Protein AF-A0A5D2CL52-F1 (afdb_monomer_lite)

Radius of gyration: 29.28 Å; chains: 1; bounding box: 64×20×85 Å

Organism: Gossypium darwinii (NCBI:txid34276)

Structure (mmCIF, N/CA/C/O backbone):
data_AF-A0A5D2CL52-F1
#
_entry.id   AF-A0A5D2CL52-F1
#
loop_
_atom_site.group_PDB
_atom_site.id
_atom_site.type_symbol
_atom_site.label_atom_id
_atom_site.label_alt_id
_atom_site.label_comp_id
_atom_site.label_asym_id
_atom_site.label_entity_id
_atom_site.label_seq_id
_atom_site.pdbx_PDB_ins_code
_ato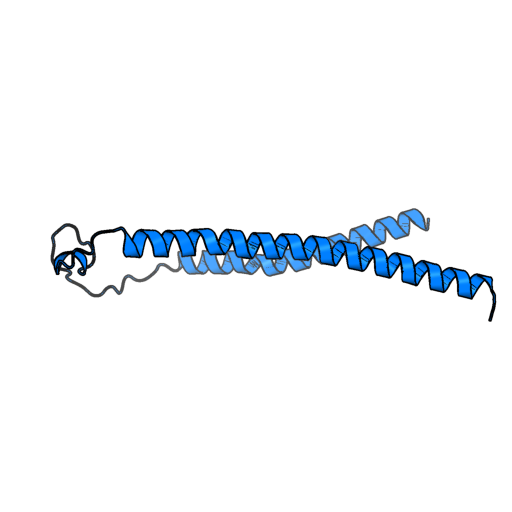m_site.Cartn_x
_atom_site.Cartn_y
_atom_site.Cartn_z
_atom_site.occupancy
_atom_site.B_iso_or_equiv
_atom_site.auth_seq_id
_atom_site.auth_comp_id
_atom_site.auth_asym_id
_atom_site.auth_atom_id
_atom_site.pdbx_PDB_model_num
ATOM 1 N N . MET A 1 1 ? 14.617 11.141 -51.392 1.00 61.84 1 MET A N 1
ATOM 2 C CA . MET A 1 1 ? 14.290 10.347 -50.179 1.00 61.84 1 MET A CA 1
ATOM 3 C C . MET A 1 1 ? 14.067 8.884 -50.581 1.00 61.84 1 MET A C 1
ATOM 5 O O . MET A 1 1 ? 13.225 8.636 -51.433 1.00 61.84 1 MET A O 1
ATOM 9 N N . ASN A 1 2 ? 14.863 7.935 -50.068 1.00 74.19 2 ASN A N 1
ATOM 10 C CA . ASN A 1 2 ? 14.995 6.565 -50.609 1.00 74.19 2 ASN A CA 1
ATOM 11 C C . ASN A 1 2 ? 13.841 5.618 -50.180 1.00 74.19 2 ASN A C 1
ATOM 13 O O . ASN A 1 2 ? 13.353 5.687 -49.052 1.00 74.19 2 ASN A O 1
ATOM 17 N N . PHE A 1 3 ? 13.427 4.701 -51.062 1.00 74.81 3 PHE A N 1
ATOM 18 C CA . PHE A 1 3 ? 12.394 3.679 -50.823 1.00 74.81 3 PHE A CA 1
ATOM 19 C C . PHE A 1 3 ? 12.679 2.788 -49.597 1.00 74.81 3 PHE A C 1
ATOM 21 O O . PHE A 1 3 ? 11.763 2.460 -48.839 1.00 74.81 3 PHE A O 1
ATOM 28 N N . LYS A 1 4 ? 13.956 2.476 -49.335 1.00 75.62 4 LYS A N 1
ATOM 29 C CA . LYS A 1 4 ? 14.391 1.713 -48.152 1.00 75.62 4 LYS A CA 1
ATOM 30 C C . LYS A 1 4 ? 14.089 2.458 -46.844 1.00 75.62 4 LYS A C 1
ATOM 32 O O . LYS A 1 4 ? 13.629 1.849 -45.882 1.00 75.62 4 LYS A O 1
ATOM 37 N N . SER A 1 5 ? 14.255 3.784 -46.841 1.00 75.44 5 SER A N 1
ATOM 38 C CA . SER A 1 5 ? 13.948 4.648 -45.692 1.00 75.44 5 SER A CA 1
ATOM 39 C C . SER A 1 5 ? 12.442 4.680 -45.403 1.00 75.44 5 SER A C 1
ATOM 41 O O . SER A 1 5 ? 12.038 4.507 -44.255 1.00 75.44 5 SER A O 1
ATOM 43 N N . LYS A 1 6 ? 11.588 4.766 -46.434 1.00 77.19 6 LYS A N 1
ATOM 44 C CA . LYS A 1 6 ? 10.125 4.735 -46.243 1.00 77.19 6 LYS A CA 1
ATOM 45 C C . LYS A 1 6 ? 9.625 3.412 -45.647 1.00 77.19 6 LYS A C 1
ATOM 47 O O . LYS A 1 6 ? 8.706 3.420 -44.829 1.00 77.19 6 LYS A O 1
ATOM 52 N N . ARG A 1 7 ? 10.218 2.280 -46.043 1.00 77.06 7 ARG A N 1
ATOM 53 C CA . ARG A 1 7 ? 9.859 0.950 -45.518 1.00 77.06 7 ARG A CA 1
ATOM 54 C C . ARG A 1 7 ? 10.273 0.792 -44.048 1.00 77.06 7 ARG A C 1
ATOM 56 O O . ARG A 1 7 ? 9.512 0.241 -43.258 1.00 77.06 7 ARG A O 1
ATOM 63 N N . LEU A 1 8 ? 11.428 1.343 -43.679 1.00 78.44 8 LEU A N 1
ATOM 64 C CA . LEU A 1 8 ? 11.967 1.299 -42.320 1.00 78.44 8 LEU A CA 1
ATOM 65 C C . LEU A 1 8 ? 11.142 2.155 -41.342 1.00 78.44 8 LEU A C 1
ATOM 67 O O . LEU A 1 8 ? 10.753 1.664 -40.285 1.00 78.44 8 LEU A O 1
ATOM 71 N N . VAL A 1 9 ? 10.758 3.375 -41.733 1.00 77.44 9 VAL A N 1
ATOM 72 C CA . VAL A 1 9 ? 9.884 4.247 -40.917 1.00 77.44 9 VAL A CA 1
ATOM 73 C C . VAL A 1 9 ? 8.518 3.599 -40.666 1.00 77.44 9 VAL A C 1
ATOM 75 O O . VAL A 1 9 ? 8.008 3.626 -39.547 1.00 77.44 9 VAL A O 1
ATOM 78 N N . ARG A 1 10 ? 7.940 2.953 -41.686 1.00 77.38 10 ARG A N 1
ATOM 79 C CA . ARG A 1 10 ? 6.661 2.241 -41.550 1.00 77.38 10 ARG A CA 1
ATOM 80 C C . ARG A 1 10 ? 6.756 1.055 -40.583 1.00 77.38 10 ARG A C 1
ATOM 82 O O . ARG A 1 10 ? 5.825 0.829 -39.818 1.00 77.38 10 ARG A O 1
ATOM 89 N N . SER A 1 11 ? 7.877 0.333 -40.593 1.00 78.75 11 SER A N 1
ATOM 90 C CA . SER A 1 11 ? 8.124 -0.785 -39.675 1.00 78.75 11 SER A CA 1
ATOM 91 C C . SER A 1 11 ? 8.263 -0.320 -38.224 1.00 78.75 11 SER A C 1
ATOM 93 O O . SER A 1 11 ? 7.661 -0.918 -37.337 1.00 78.75 11 SER A O 1
ATOM 95 N N . ILE A 1 12 ? 8.999 0.769 -37.977 1.00 78.81 12 ILE A N 1
ATOM 96 C CA . ILE A 1 12 ? 9.166 1.343 -36.630 1.00 78.81 12 ILE A CA 1
ATOM 97 C C . ILE A 1 12 ? 7.818 1.795 -36.066 1.00 78.81 12 ILE A C 1
ATOM 99 O O . ILE A 1 12 ? 7.499 1.491 -34.919 1.00 78.81 12 ILE A O 1
ATOM 103 N N . PHE A 1 13 ? 6.996 2.463 -36.880 1.00 80.00 13 PHE A N 1
ATOM 104 C CA . PHE A 1 13 ? 5.662 2.887 -36.460 1.00 80.00 13 PHE A CA 1
ATOM 105 C C . PHE A 1 13 ? 4.771 1.694 -36.078 1.00 80.00 13 PHE A C 1
ATOM 107 O O . PHE A 1 13 ? 4.067 1.751 -35.073 1.00 80.00 13 PHE A O 1
ATOM 114 N N . HIS A 1 14 ? 4.844 0.588 -36.828 1.00 76.19 14 HIS A N 1
ATOM 115 C CA . HIS A 1 14 ? 4.092 -0.634 -36.525 1.00 76.19 14 HIS A CA 1
ATOM 116 C C . HIS A 1 14 ? 4.555 -1.313 -35.228 1.00 76.19 14 HIS A C 1
ATOM 118 O O . HIS A 1 14 ? 3.722 -1.732 -34.425 1.00 76.19 14 HIS A O 1
ATOM 124 N N . VAL A 1 15 ? 5.870 -1.385 -34.999 1.00 78.69 15 VAL A N 1
ATOM 125 C CA . VAL A 1 15 ? 6.452 -1.957 -33.773 1.00 78.69 15 VAL A CA 1
ATOM 126 C C . VAL A 1 15 ? 6.098 -1.101 -32.556 1.00 78.69 15 VAL A C 1
ATOM 128 O O . VAL A 1 15 ? 5.638 -1.632 -31.547 1.00 78.69 15 VAL A O 1
ATOM 131 N N . HIS A 1 16 ? 6.217 0.223 -32.666 1.00 76.12 16 HIS A N 1
ATOM 132 C CA . HIS A 1 16 ? 5.837 1.149 -31.598 1.00 76.12 16 HIS A CA 1
ATOM 133 C C . HIS A 1 16 ? 4.336 1.068 -31.275 1.00 76.12 16 HIS A C 1
ATOM 135 O O . HIS A 1 16 ? 3.949 1.021 -30.106 1.00 76.12 16 HIS A O 1
ATOM 141 N N . ARG A 1 17 ? 3.476 0.999 -32.303 1.00 76.88 17 ARG A N 1
ATOM 142 C CA . ARG A 1 17 ? 2.024 0.808 -32.145 1.00 76.88 17 ARG A CA 1
ATOM 143 C C . ARG A 1 17 ? 1.719 -0.496 -31.400 1.00 76.88 17 ARG A C 1
ATOM 145 O O . ARG A 1 17 ? 0.967 -0.466 -30.434 1.00 76.88 17 ARG A O 1
ATOM 152 N N . SER A 1 18 ? 2.339 -1.606 -31.803 1.00 73.88 18 SER A N 1
ATOM 153 C CA . SER A 1 18 ? 2.159 -2.920 -31.168 1.00 73.88 18 SER A CA 1
ATOM 154 C C . SER A 1 18 ? 2.612 -2.937 -29.704 1.00 73.88 18 SER A C 1
ATOM 156 O O . SER A 1 18 ? 1.933 -3.524 -28.862 1.00 73.88 18 SER A O 1
ATOM 158 N N . LEU A 1 19 ? 3.739 -2.291 -29.389 1.00 77.38 19 LEU A N 1
ATOM 159 C CA . LEU A 1 19 ? 4.259 -2.193 -28.023 1.00 77.38 19 LEU A CA 1
ATOM 160 C C . LEU A 1 19 ? 3.322 -1.373 -27.125 1.00 77.38 19 LEU A C 1
ATOM 162 O O . LEU A 1 19 ? 3.032 -1.778 -26.001 1.00 77.38 19 LEU A O 1
ATOM 166 N N . SER A 1 20 ? 2.801 -0.254 -27.638 1.00 71.88 20 SER A N 1
ATOM 167 C CA . SER A 1 20 ? 1.827 0.579 -26.927 1.00 71.88 20 SER A CA 1
ATOM 168 C C . SER A 1 20 ? 0.527 -0.178 -26.646 1.00 71.88 20 SER A C 1
ATOM 170 O O . SER A 1 20 ? 0.048 -0.149 -25.516 1.00 71.88 20 SER A O 1
ATOM 172 N N . THR A 1 21 ? -0.007 -0.923 -27.618 1.00 77.19 21 THR A N 1
ATOM 173 C CA . THR A 1 21 ? -1.215 -1.739 -27.414 1.00 77.19 21 THR A CA 1
ATOM 174 C C . THR A 1 21 ? -1.004 -2.823 -26.349 1.00 77.19 21 THR A C 1
ATOM 176 O O . THR A 1 21 ? -1.890 -3.053 -25.532 1.00 77.19 21 THR A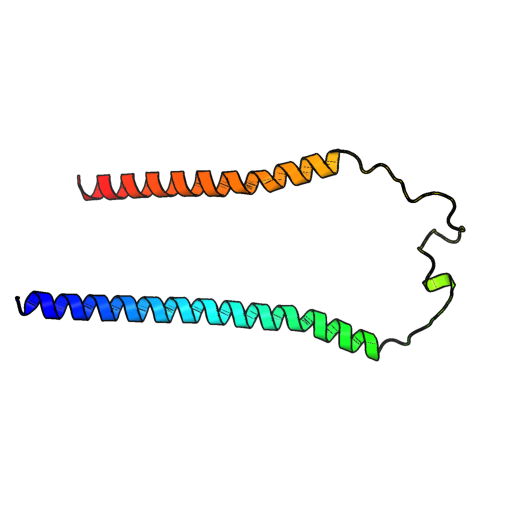 O 1
ATOM 179 N N . PHE A 1 22 ? 0.181 -3.439 -26.293 1.00 76.12 22 PHE A N 1
ATOM 180 C CA . PHE A 1 22 ? 0.519 -4.428 -25.263 1.00 76.12 22 PHE A CA 1
ATOM 181 C C . PHE A 1 22 ? 0.652 -3.818 -23.856 1.00 76.12 22 PHE A C 1
ATOM 183 O O . PHE A 1 22 ? 0.211 -4.424 -22.878 1.00 76.12 22 PHE A O 1
ATOM 190 N N . LEU A 1 23 ? 1.240 -2.622 -23.738 1.00 79.62 23 LEU A N 1
ATOM 191 C CA . LEU A 1 23 ? 1.359 -1.912 -22.459 1.00 79.62 23 LEU A CA 1
ATOM 192 C C . LEU A 1 23 ? 0.001 -1.434 -21.933 1.00 79.62 23 LEU A C 1
ATOM 194 O O . LEU A 1 23 ? -0.275 -1.607 -20.748 1.00 79.62 23 LEU A O 1
ATOM 198 N N . LEU A 1 24 ? -0.849 -0.892 -22.810 1.00 80.19 24 LEU A N 1
ATOM 199 C CA . LEU A 1 24 ? -2.206 -0.474 -22.449 1.00 80.19 24 LEU A CA 1
ATOM 200 C C . LEU A 1 24 ? -3.033 -1.668 -21.964 1.00 80.19 24 LEU A C 1
ATOM 202 O O . LEU A 1 24 ? -3.599 -1.605 -20.880 1.00 80.19 24 LEU A O 1
ATOM 206 N N . TYR A 1 25 ? -2.971 -2.798 -22.674 1.00 85.31 25 TYR A N 1
ATOM 207 C CA . TYR A 1 25 ? -3.665 -4.024 -22.271 1.00 85.31 25 TYR A CA 1
ATOM 208 C C . TYR A 1 25 ? -3.243 -4.526 -20.879 1.00 85.31 25 TYR A C 1
ATOM 210 O O . TYR A 1 25 ? -4.077 -4.930 -20.071 1.00 85.31 25 TYR A O 1
ATOM 218 N N . LYS A 1 26 ? -1.942 -4.475 -20.563 1.00 84.81 26 LYS A N 1
ATOM 219 C CA . LYS A 1 26 ? -1.442 -4.838 -19.227 1.00 84.81 26 LYS A CA 1
ATOM 220 C C . LYS A 1 26 ? -1.952 -3.895 -18.137 1.00 84.81 26 LYS A C 1
ATOM 222 O O . LYS A 1 26 ? -2.269 -4.353 -17.042 1.00 84.81 26 LYS A O 1
ATOM 227 N N . TYR A 1 27 ? -2.010 -2.599 -18.424 1.00 89.31 27 TYR A N 1
ATOM 228 C CA . TYR A 1 27 ? -2.482 -1.595 -17.476 1.00 89.31 27 TYR A CA 1
ATOM 229 C C . TYR A 1 27 ? -3.997 -1.697 -17.249 1.00 89.31 27 TYR A C 1
ATOM 231 O O . TYR A 1 27 ? -4.437 -1.626 -16.105 1.00 89.31 27 TYR A O 1
ATOM 239 N N . ASP A 1 28 ? -4.777 -1.978 -18.294 1.00 89.19 28 ASP A N 1
ATOM 240 C CA . ASP A 1 28 ? -6.228 -2.195 -18.205 1.00 89.19 28 ASP A CA 1
ATOM 241 C C . ASP A 1 28 ? -6.581 -3.355 -17.259 1.00 89.19 28 ASP A C 1
ATOM 243 O O . ASP A 1 28 ? -7.492 -3.240 -16.438 1.00 89.19 28 ASP A O 1
ATOM 247 N N . ILE A 1 29 ? -5.817 -4.453 -17.308 1.00 91.06 29 ILE A N 1
ATOM 248 C CA . ILE A 1 29 ? -5.994 -5.592 -16.390 1.00 91.06 29 ILE A CA 1
ATOM 249 C C . ILE A 1 29 ? -5.719 -5.183 -14.935 1.00 91.06 29 ILE A C 1
ATOM 251 O O . ILE A 1 29 ? -6.468 -5.574 -14.038 1.00 91.06 29 ILE A O 1
ATOM 255 N N . LEU A 1 30 ? -4.672 -4.387 -14.686 1.00 91.81 30 LEU A N 1
ATOM 256 C CA . LEU A 1 30 ? -4.356 -3.888 -13.342 1.00 91.81 30 LEU A CA 1
ATOM 257 C C . LEU A 1 30 ? -5.467 -2.977 -12.802 1.00 91.81 30 LEU A C 1
ATOM 259 O O . LEU A 1 30 ? -5.842 -3.097 -11.635 1.00 91.81 30 LEU A O 1
ATOM 263 N N . TRP A 1 31 ? -6.029 -2.110 -13.647 1.00 92.19 31 TRP A N 1
ATOM 264 C CA . TRP A 1 31 ? -7.167 -1.264 -13.281 1.00 92.19 31 TRP A CA 1
ATOM 265 C C . TRP A 1 31 ? -8.411 -2.071 -12.953 1.00 92.19 31 TRP A C 1
ATOM 267 O O . TRP A 1 31 ? -9.032 -1.837 -11.917 1.00 92.19 31 TRP A O 1
ATOM 277 N N . ALA A 1 32 ? -8.757 -3.037 -13.803 1.00 93.62 32 ALA A N 1
ATOM 278 C CA . ALA A 1 32 ? -9.893 -3.913 -13.558 1.00 93.62 32 ALA A CA 1
ATOM 279 C C . ALA A 1 32 ? -9.732 -4.654 -12.221 1.00 93.62 32 ALA A C 1
ATOM 281 O O . ALA A 1 32 ? -10.659 -4.678 -11.411 1.00 93.62 32 ALA A O 1
ATOM 282 N N . PHE A 1 33 ? -8.537 -5.184 -11.946 1.00 94.38 33 PHE A N 1
ATOM 283 C CA . PHE A 1 33 ? -8.233 -5.848 -10.681 1.00 94.38 33 PHE A CA 1
ATOM 284 C C . PHE A 1 33 ? -8.370 -4.913 -9.470 1.00 94.38 33 PHE A C 1
ATOM 286 O O . PHE A 1 33 ? -8.997 -5.295 -8.483 1.00 94.38 33 PHE A O 1
ATOM 293 N N . LEU A 1 34 ? -7.840 -3.687 -9.538 1.00 94.62 34 LEU A N 1
ATOM 294 C CA . LEU A 1 34 ? -7.953 -2.699 -8.456 1.00 94.62 34 LEU A CA 1
ATOM 295 C C . LEU A 1 34 ? -9.409 -2.338 -8.154 1.00 94.62 34 LEU A C 1
ATOM 297 O O . LEU A 1 34 ? -9.800 -2.298 -6.986 1.00 94.62 34 LEU A O 1
ATOM 301 N N . ILE A 1 35 ? -10.216 -2.117 -9.196 1.00 96.38 35 ILE A N 1
ATOM 302 C CA . ILE A 1 35 ? -11.641 -1.797 -9.052 1.00 96.38 35 ILE A CA 1
ATOM 303 C C . ILE A 1 35 ? -12.373 -2.967 -8.391 1.00 96.38 35 ILE A C 1
ATOM 305 O O . ILE A 1 35 ? -13.082 -2.767 -7.407 1.00 96.38 35 ILE A O 1
ATOM 309 N N . ILE A 1 36 ? -12.165 -4.191 -8.882 1.00 96.75 36 ILE A N 1
ATOM 310 C CA . ILE A 1 36 ? -12.818 -5.388 -8.336 1.00 96.75 36 ILE A CA 1
ATOM 311 C C . ILE A 1 36 ? -12.381 -5.623 -6.885 1.00 96.75 36 ILE A C 1
ATOM 313 O O . ILE A 1 36 ? -13.223 -5.801 -6.007 1.00 96.75 36 ILE A O 1
ATOM 317 N N . SER A 1 37 ? -11.078 -5.568 -6.604 1.00 96.56 37 SER A N 1
ATOM 318 C CA . SER A 1 37 ? -10.538 -5.790 -5.261 1.00 96.56 37 SER A CA 1
ATOM 319 C C . SER A 1 37 ? -10.996 -4.732 -4.260 1.00 96.56 37 SER A C 1
ATOM 321 O O . SER A 1 37 ? -11.182 -5.063 -3.093 1.00 96.56 37 SER A O 1
ATOM 323 N N . SER A 1 38 ? -11.162 -3.477 -4.682 1.00 96.19 38 SER A N 1
ATOM 324 C CA . SER A 1 38 ? -11.684 -2.405 -3.829 1.00 96.19 38 SER A CA 1
ATOM 325 C C . SER A 1 38 ? -13.202 -2.503 -3.645 1.00 96.19 38 SER A C 1
ATOM 327 O O . SER A 1 38 ? -13.707 -2.199 -2.565 1.00 96.19 38 SER A O 1
ATOM 329 N N . ALA A 1 39 ? -13.934 -2.988 -4.650 1.00 97.06 39 ALA A N 1
ATOM 330 C CA . ALA A 1 39 ? -15.379 -3.173 -4.563 1.00 97.06 39 ALA A CA 1
ATOM 331 C C . ALA A 1 39 ? -15.780 -4.248 -3.540 1.00 97.06 39 ALA A C 1
ATOM 333 O O . ALA A 1 39 ? -16.792 -4.087 -2.861 1.00 97.06 39 ALA A O 1
ATOM 334 N N . ILE A 1 40 ? -14.986 -5.314 -3.380 1.00 96.38 40 ILE A N 1
ATOM 335 C CA . ILE A 1 40 ? -15.270 -6.407 -2.432 1.00 96.38 40 ILE A CA 1
ATOM 336 C C . ILE A 1 40 ? -15.457 -5.914 -0.979 1.00 96.38 40 ILE A C 1
ATOM 338 O O . ILE A 1 40 ? -16.515 -6.199 -0.410 1.00 96.38 40 ILE A O 1
ATOM 342 N N . PRO A 1 41 ? -14.514 -5.183 -0.343 1.00 95.88 41 PRO A N 1
ATOM 343 C CA . PRO A 1 41 ? -14.694 -4.700 1.028 1.00 95.88 41 PRO A CA 1
ATOM 344 C C . PRO A 1 41 ? -15.835 -3.683 1.152 1.00 95.88 41 PRO A C 1
ATOM 346 O O . PRO A 1 41 ? -16.533 -3.691 2.162 1.00 95.88 41 PRO A O 1
ATOM 349 N N . ILE A 1 42 ? -16.077 -2.859 0.125 1.00 96.50 42 ILE A N 1
ATOM 350 C CA . ILE A 1 42 ? -17.198 -1.904 0.107 1.00 96.50 42 ILE A CA 1
ATOM 351 C C . ILE A 1 42 ? -18.530 -2.657 0.115 1.00 96.50 42 ILE A C 1
ATOM 353 O O . ILE A 1 42 ? -19.401 -2.379 0.937 1.00 96.50 42 ILE A O 1
ATOM 357 N N . LEU A 1 43 ? -18.675 -3.647 -0.765 1.00 96.56 43 LEU A N 1
ATOM 358 C CA . LEU A 1 43 ? -19.879 -4.463 -0.852 1.00 96.56 43 LEU A CA 1
ATOM 359 C C . LEU A 1 43 ? -20.092 -5.271 0.430 1.00 96.56 43 LEU A C 1
ATOM 361 O O . LEU A 1 43 ? -21.202 -5.324 0.949 1.00 96.56 43 LEU A O 1
ATOM 365 N N . THR A 1 44 ? -19.015 -5.833 0.980 1.00 95.31 44 THR A N 1
ATOM 366 C CA . THR A 1 44 ? -19.030 -6.525 2.273 1.00 95.31 44 THR A CA 1
ATOM 367 C C . THR A 1 44 ? -19.548 -5.599 3.375 1.00 95.31 44 THR A C 1
ATOM 369 O O . THR A 1 44 ? -20.491 -5.954 4.080 1.00 95.31 44 THR A O 1
ATOM 372 N N . PHE A 1 45 ? -19.001 -4.387 3.491 1.00 94.56 45 PHE A N 1
ATOM 373 C CA . PHE A 1 45 ? -19.442 -3.400 4.476 1.00 94.56 45 PHE A CA 1
ATOM 374 C C . PHE A 1 45 ? -20.919 -3.012 4.303 1.00 94.56 45 PHE A C 1
ATOM 376 O O . PHE A 1 45 ? -21.643 -2.936 5.292 1.00 94.56 45 PHE A O 1
ATOM 383 N N . LEU A 1 46 ? -21.391 -2.832 3.065 1.00 94.62 46 LEU A N 1
ATOM 384 C CA . LEU A 1 46 ? -22.795 -2.520 2.769 1.00 94.62 46 LEU A CA 1
ATOM 385 C C . LEU A 1 46 ? -23.737 -3.658 3.178 1.00 94.62 46 LEU A C 1
ATOM 387 O O . LEU A 1 46 ? -24.745 -3.412 3.838 1.00 94.62 46 LEU A O 1
ATOM 391 N N . ILE A 1 47 ? -23.397 -4.900 2.824 1.00 94.69 47 ILE A N 1
ATOM 392 C CA . ILE A 1 47 ? -24.196 -6.082 3.171 1.00 94.69 47 ILE A CA 1
ATOM 393 C C . ILE A 1 47 ? -24.281 -6.217 4.692 1.00 94.69 47 ILE A C 1
ATOM 395 O O . ILE A 1 47 ? -25.377 -6.323 5.238 1.00 94.69 47 ILE A O 1
ATOM 399 N N . PHE A 1 48 ? -23.149 -6.157 5.397 1.00 93.44 48 PHE A N 1
ATOM 400 C CA . PHE A 1 48 ? -23.148 -6.254 6.857 1.00 93.44 48 PHE A CA 1
ATOM 401 C C . PHE A 1 48 ? -23.826 -5.057 7.531 1.00 93.44 48 PHE A C 1
ATOM 403 O O . PHE A 1 48 ? -24.490 -5.246 8.545 1.00 93.44 48 PHE A O 1
ATOM 410 N N . GLY A 1 49 ? -23.738 -3.855 6.960 1.00 87.69 49 GLY A N 1
ATOM 411 C CA . GLY A 1 49 ? -24.446 -2.677 7.462 1.00 87.69 49 GLY A CA 1
ATOM 412 C C . GLY A 1 49 ? -25.972 -2.816 7.428 1.00 87.69 49 GLY A C 1
ATOM 413 O O . GLY A 1 49 ? -26.645 -2.240 8.279 1.00 87.69 49 GLY A O 1
ATOM 414 N N . VAL A 1 50 ? -26.516 -3.598 6.487 1.00 90.69 50 VAL A N 1
ATOM 415 C CA . VAL A 1 50 ? -27.965 -3.842 6.360 1.00 90.69 50 VAL A CA 1
ATOM 416 C C . VAL A 1 50 ? -28.411 -5.103 7.105 1.00 90.69 50 VAL A C 1
ATOM 418 O O . VAL A 1 50 ? -29.479 -5.106 7.713 1.00 90.69 50 VAL A O 1
ATOM 421 N N . LEU A 1 51 ? -27.622 -6.182 7.064 1.00 90.75 51 LEU A N 1
ATOM 422 C CA . LEU A 1 51 ? -27.992 -7.470 7.667 1.00 90.75 51 LEU A CA 1
ATOM 423 C C . LEU A 1 51 ? -27.833 -7.492 9.193 1.00 90.75 51 LEU A C 1
ATOM 425 O O . LEU A 1 51 ? -28.526 -8.257 9.866 1.00 90.75 51 LEU A O 1
ATOM 429 N N . VAL A 1 52 ? -26.900 -6.715 9.749 1.00 88.50 52 VAL A N 1
ATOM 430 C CA . VAL A 1 52 ? -26.618 -6.749 11.188 1.00 88.50 52 VAL A CA 1
ATOM 431 C C . VAL A 1 52 ? -27.682 -5.956 11.953 1.00 88.50 52 VAL A C 1
ATOM 433 O O . VAL A 1 52 ? -27.906 -4.784 11.651 1.00 88.50 52 VAL A O 1
ATOM 436 N N . PRO A 1 53 ? -28.300 -6.538 12.999 1.00 83.69 53 PRO A N 1
ATOM 437 C CA . PRO A 1 53 ? -29.219 -5.799 13.851 1.00 83.69 53 PRO A CA 1
ATOM 438 C C . PRO A 1 53 ? -28.484 -4.661 14.570 1.00 83.69 53 PRO A C 1
ATOM 440 O O . PRO A 1 53 ? -27.553 -4.869 15.357 1.00 83.69 53 PRO A O 1
ATOM 443 N N . ILE A 1 54 ? -28.923 -3.432 14.310 1.00 77.56 54 ILE A N 1
ATOM 444 C CA . ILE A 1 54 ? -28.365 -2.225 14.917 1.00 77.56 54 ILE A CA 1
ATOM 445 C C . ILE A 1 54 ? -28.922 -2.094 16.341 1.00 77.56 54 ILE A C 1
ATOM 447 O O . ILE A 1 54 ? -30.030 -1.610 16.557 1.00 77.56 54 ILE A O 1
ATOM 451 N N . ARG A 1 55 ? -28.149 -2.544 17.338 1.00 78.19 55 ARG A N 1
ATOM 452 C CA . ARG A 1 55 ? -28.447 -2.300 18.759 1.00 78.19 55 ARG A CA 1
ATOM 453 C C . ARG A 1 55 ? -27.769 -1.012 19.226 1.00 78.19 55 ARG A C 1
ATOM 455 O O . ARG A 1 55 ? -26.550 -0.994 19.401 1.00 78.19 55 ARG A O 1
ATOM 462 N N . ASN A 1 56 ? -28.565 0.029 19.459 1.00 73.62 56 ASN A N 1
ATOM 463 C CA . ASN A 1 56 ? -28.119 1.328 19.971 1.00 73.62 56 ASN A CA 1
ATOM 464 C C . ASN A 1 56 ? -28.185 1.340 21.505 1.00 73.62 56 ASN A C 1
ATOM 466 O O . ASN A 1 56 ? -29.151 1.821 22.086 1.00 73.62 56 ASN A O 1
ATOM 470 N N . GLY A 1 57 ? -27.187 0.748 22.165 1.00 80.00 57 GLY A N 1
ATOM 471 C CA . GLY A 1 57 ? -27.002 0.892 23.613 1.00 80.00 57 GLY A CA 1
ATOM 472 C C . GLY A 1 57 ? -26.011 2.016 23.907 1.00 80.00 57 GLY A C 1
ATOM 473 O O . GLY A 1 57 ? -24.986 2.088 23.233 1.00 80.00 57 GLY A O 1
ATOM 474 N N . LEU A 1 58 ? -26.284 2.861 24.907 1.00 73.06 58 LEU A N 1
ATOM 475 C CA . LEU A 1 58 ? -25.368 3.938 25.323 1.00 73.06 58 LEU A CA 1
ATOM 476 C C . LEU A 1 58 ? -23.972 3.398 25.694 1.00 73.06 58 LEU A C 1
ATOM 478 O O . LEU A 1 58 ? -22.968 4.002 25.340 1.00 73.06 58 LEU A O 1
ATOM 482 N N . GLU A 1 59 ? -23.912 2.197 26.274 1.00 73.44 59 GLU A N 1
ATOM 483 C CA . GLU A 1 59 ? -22.676 1.461 26.594 1.00 73.44 59 GLU A CA 1
ATOM 484 C C . GLU A 1 59 ? -21.863 1.036 25.352 1.00 73.44 59 GLU A C 1
ATOM 486 O O . GLU A 1 59 ? -20.645 0.903 25.406 1.00 73.44 59 GLU A O 1
ATOM 491 N N . LYS A 1 60 ? -22.511 0.842 24.192 1.00 75.62 60 LYS A N 1
ATOM 492 C CA . LYS A 1 60 ? -21.819 0.473 22.941 1.00 75.62 60 LYS A CA 1
ATOM 493 C C . LYS A 1 60 ? -21.098 1.669 22.308 1.00 75.62 60 LYS A C 1
ATOM 495 O O . LYS A 1 60 ? -20.192 1.473 21.504 1.00 75.62 60 LYS A O 1
ATOM 500 N N . LEU A 1 61 ? -21.545 2.887 22.618 1.00 79.38 61 LEU A N 1
ATOM 501 C CA . LEU A 1 61 ? -20.984 4.128 22.079 1.00 79.38 61 LEU A CA 1
ATOM 502 C C . LEU A 1 61 ? -19.872 4.701 22.967 1.00 79.38 61 LEU A C 1
ATOM 504 O O . LEU A 1 61 ? -19.086 5.515 22.488 1.00 79.38 61 LEU A O 1
ATOM 508 N N . SER A 1 62 ? -19.779 4.274 24.229 1.00 80.38 62 SER A N 1
ATOM 509 C CA . SER A 1 62 ? -18.616 4.550 25.073 1.00 80.38 62 SER A CA 1
ATOM 510 C C . SER A 1 62 ? -17.422 3.694 24.648 1.00 80.38 62 SER A C 1
ATOM 512 O O . SER A 1 62 ? -17.574 2.506 24.361 1.00 80.38 62 SER A O 1
ATOM 514 N N . SER A 1 63 ? -16.221 4.279 24.617 1.00 80.25 63 SER A N 1
ATOM 515 C CA . SER A 1 63 ? -14.990 3.518 24.356 1.00 80.25 63 SER A CA 1
ATOM 516 C C . SER A 1 63 ? -14.798 2.433 25.416 1.00 80.25 63 SER A C 1
ATOM 518 O O . SER A 1 63 ? -15.078 2.647 26.597 1.00 80.25 63 SER A O 1
ATOM 520 N N . TYR A 1 64 ? -14.309 1.274 24.976 1.00 80.56 64 TYR A N 1
ATOM 521 C CA . TYR A 1 64 ? -14.100 0.113 25.830 1.00 80.56 64 TYR A CA 1
ATOM 522 C C . TYR A 1 64 ? -13.005 0.374 26.869 1.00 80.56 64 TYR A C 1
ATOM 524 O O . TYR A 1 64 ? -11.828 0.434 26.525 1.00 80.56 64 TYR A O 1
ATOM 532 N N . GLU A 1 65 ? -13.400 0.452 28.136 1.00 79.38 65 GLU A N 1
ATOM 533 C CA . GLU A 1 65 ? -12.501 0.586 29.287 1.00 79.38 65 GLU A CA 1
ATOM 534 C C . GLU A 1 65 ? -12.852 -0.440 30.372 1.00 79.38 65 GLU A C 1
ATOM 536 O O . GLU A 1 65 ? -12.991 -0.121 31.540 1.00 79.38 65 GLU A O 1
ATOM 541 N N . SER A 1 66 ? -13.046 -1.711 29.997 1.00 78.88 66 SER A N 1
ATOM 542 C CA . SER A 1 66 ? -13.186 -2.820 30.962 1.00 78.88 66 SER A CA 1
ATOM 543 C C . SER A 1 66 ? -14.219 -2.592 32.096 1.00 78.88 66 SER A C 1
ATOM 545 O O . SER A 1 66 ? -14.036 -3.091 33.207 1.00 78.88 66 SER A O 1
ATOM 547 N N . GLY A 1 67 ? -15.299 -1.847 31.830 1.00 79.62 67 GLY A N 1
ATOM 548 C CA . GLY A 1 67 ? -16.379 -1.576 32.788 1.00 79.62 67 GLY A CA 1
ATOM 549 C C . GLY A 1 67 ? -16.131 -0.427 33.774 1.00 79.62 67 GLY A C 1
ATOM 550 O O . GLY A 1 67 ? -16.984 -0.200 34.629 1.00 79.62 67 GLY A O 1
ATOM 551 N N . ILE A 1 68 ? -15.012 0.296 33.665 1.00 76.38 68 ILE A N 1
ATOM 552 C CA . ILE A 1 68 ? -14.789 1.549 34.397 1.00 76.38 68 ILE A CA 1
ATOM 553 C C . ILE A 1 68 ? -15.150 2.749 33.519 1.00 76.38 68 ILE A C 1
ATOM 555 O O . ILE A 1 68 ? -14.993 2.731 32.298 1.00 76.38 68 ILE A O 1
ATOM 559 N N . GLU A 1 69 ? -1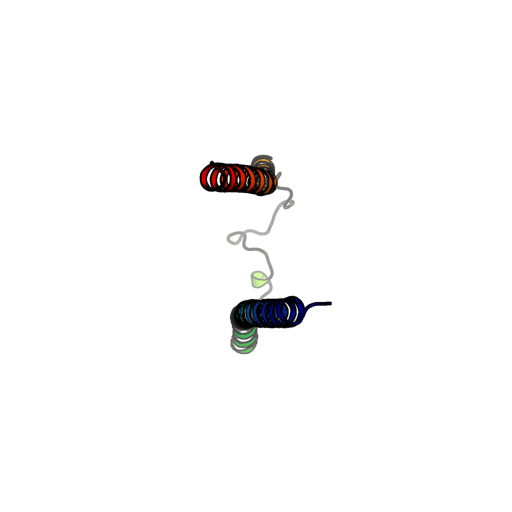5.694 3.785 34.149 1.00 75.50 69 GLU A N 1
ATOM 560 C CA . GLU A 1 69 ? -15.959 5.059 33.492 1.00 75.50 69 GLU A CA 1
ATOM 561 C C . GLU A 1 69 ? -14.639 5.751 33.136 1.00 75.50 69 GLU A C 1
ATOM 563 O O . GLU A 1 69 ? -13.680 5.733 33.905 1.00 75.50 69 GLU A O 1
ATOM 568 N N . GLN A 1 70 ? -14.578 6.319 31.931 1.00 67.69 70 GLN A N 1
ATOM 569 C CA . GLN A 1 70 ? -13.357 6.921 31.402 1.00 67.69 70 GLN A CA 1
ATOM 570 C C . GLN A 1 70 ? -12.928 8.093 32.282 1.00 67.69 70 GLN A C 1
ATOM 572 O O . GLN A 1 70 ? -13.631 9.100 32.377 1.00 67.69 70 GLN A O 1
ATOM 577 N N . MET A 1 71 ? -11.759 7.975 32.905 1.00 65.31 71 MET A N 1
ATOM 578 C CA . MET A 1 71 ? -11.188 9.014 33.757 1.00 65.31 71 MET A CA 1
ATOM 579 C C . MET A 1 71 ? -9.804 9.389 33.225 1.00 65.31 71 MET A C 1
ATOM 581 O O . MET A 1 71 ? -8.826 8.681 33.450 1.00 65.31 71 MET A O 1
ATOM 585 N N . GLY A 1 72 ? -9.724 10.523 32.527 1.00 72.69 72 GLY A N 1
ATOM 586 C CA . GLY A 1 72 ? -8.464 11.124 32.081 1.00 72.69 72 GLY A CA 1
ATOM 587 C C . GLY A 1 72 ? -8.491 11.633 30.641 1.00 72.69 72 GLY A C 1
ATOM 588 O O . GLY A 1 72 ? -9.324 11.234 29.832 1.00 72.69 72 GLY A O 1
ATOM 589 N N . ASP A 1 73 ? -7.549 12.517 30.316 1.00 72.88 73 ASP A N 1
ATOM 590 C CA . ASP A 1 73 ? -7.314 12.949 28.940 1.00 72.88 73 ASP A CA 1
ATOM 591 C C . ASP A 1 73 ? -6.577 11.853 28.161 1.00 72.88 73 ASP A C 1
ATOM 593 O O . ASP A 1 73 ? -5.560 11.324 28.616 1.00 72.88 73 ASP A O 1
ATOM 597 N N . ALA A 1 74 ? -7.002 11.585 26.922 1.00 67.94 74 ALA A N 1
ATOM 598 C CA . ALA A 1 74 ? -6.311 10.693 25.978 1.00 67.94 74 ALA A CA 1
ATOM 599 C C . ALA A 1 74 ? -4.947 11.247 25.490 1.00 67.94 74 ALA A C 1
ATOM 601 O O . ALA A 1 74 ? -4.422 10.832 24.455 1.00 67.94 74 ALA A O 1
ATOM 602 N N . TRP A 1 75 ? -4.353 12.188 26.228 1.00 64.56 75 TRP A N 1
ATOM 603 C CA . TRP A 1 75 ? -3.033 12.770 26.001 1.00 64.56 75 TRP A CA 1
ATOM 604 C C . TRP A 1 75 ? -1.927 11.807 26.453 1.00 64.56 75 TRP A C 1
ATOM 606 O O . TRP A 1 75 ? -1.073 12.107 27.288 1.00 64.56 75 TRP A O 1
ATOM 616 N N . SER A 1 76 ? -1.923 10.609 25.868 1.00 69.88 76 SER A N 1
ATOM 617 C CA . SER A 1 76 ? -0.770 9.724 25.955 1.00 69.88 76 SER A CA 1
ATOM 618 C C . SER A 1 76 ? 0.327 10.274 25.049 1.00 69.88 76 SER A C 1
ATOM 620 O O . SER A 1 76 ? 0.156 10.362 23.832 1.00 69.88 76 SER A O 1
ATOM 622 N N . GLN A 1 77 ? 1.461 10.670 25.634 1.00 74.25 77 GLN A N 1
ATOM 623 C CA . GLN A 1 77 ? 2.622 11.114 24.868 1.00 74.25 77 GLN A CA 1
ATOM 624 C C . GLN A 1 77 ? 3.102 9.966 23.973 1.00 74.25 77 GLN A C 1
ATOM 626 O O . GLN A 1 77 ? 3.766 9.025 24.426 1.00 74.25 77 GLN A O 1
ATOM 631 N N . PHE A 1 78 ? 2.768 10.039 22.683 1.00 74.19 78 PHE A N 1
ATOM 632 C CA . PHE A 1 78 ? 3.282 9.101 21.697 1.00 74.19 78 PHE A CA 1
ATOM 633 C C . PHE A 1 78 ? 4.806 9.170 21.709 1.00 74.19 78 PHE A C 1
ATOM 635 O O . PHE A 1 78 ? 5.418 10.216 21.493 1.00 74.19 78 PHE A O 1
ATOM 642 N N . ARG A 1 79 ? 5.444 8.037 22.003 1.00 83.25 79 ARG A N 1
ATOM 643 C CA . ARG A 1 79 ? 6.902 7.988 22.102 1.00 83.25 79 ARG A CA 1
ATOM 644 C C . ARG A 1 79 ? 7.536 8.283 20.749 1.00 83.25 79 ARG A C 1
ATOM 646 O O . ARG A 1 79 ? 7.110 7.741 19.731 1.00 83.25 79 ARG A O 1
ATOM 653 N N . ILE A 1 80 ? 8.649 9.017 20.772 1.00 88.56 80 ILE A N 1
ATOM 654 C CA . ILE A 1 80 ? 9.422 9.410 19.578 1.00 88.56 80 ILE A CA 1
ATOM 655 C C . ILE A 1 80 ? 9.852 8.230 18.689 1.00 88.56 80 ILE A C 1
ATOM 657 O O . ILE A 1 80 ? 10.147 8.396 17.511 1.00 88.56 80 ILE A O 1
ATOM 661 N N . ARG A 1 81 ? 9.829 7.008 19.231 1.00 89.06 81 ARG A N 1
ATOM 662 C CA . ARG A 1 81 ? 10.097 5.757 18.511 1.00 89.06 81 ARG A CA 1
ATOM 663 C C . ARG A 1 81 ? 9.235 5.589 17.253 1.00 89.06 81 ARG A C 1
ATOM 665 O O . ARG A 1 81 ? 9.743 5.110 16.245 1.00 89.06 81 ARG A O 1
ATOM 672 N N . TYR A 1 82 ? 7.971 6.012 17.280 1.00 89.31 82 TYR A N 1
ATOM 673 C CA . TYR A 1 82 ? 7.098 5.923 16.102 1.00 89.31 82 TYR A CA 1
ATOM 674 C C . TYR A 1 82 ? 7.511 6.904 14.997 1.00 89.31 82 TYR A C 1
ATOM 676 O O . TYR A 1 82 ? 7.468 6.565 13.817 1.00 89.31 82 TYR A O 1
ATOM 684 N N . PHE A 1 83 ? 8.000 8.086 15.376 1.00 88.31 83 PHE A N 1
ATOM 685 C CA . PHE A 1 83 ? 8.560 9.057 14.437 1.00 88.31 83 PHE A CA 1
ATOM 686 C C . PHE A 1 83 ? 9.856 8.545 13.796 1.00 88.31 83 PHE A C 1
ATOM 688 O O . PHE A 1 83 ? 10.019 8.642 12.582 1.00 88.31 83 PHE A O 1
ATOM 695 N N . MET A 1 84 ? 10.743 7.924 14.581 1.00 90.25 84 MET A N 1
ATOM 696 C CA . MET A 1 84 ? 11.968 7.310 14.052 1.00 90.25 84 MET A CA 1
ATOM 697 C C . MET A 1 84 ? 11.663 6.223 13.009 1.00 90.25 84 MET A C 1
ATOM 699 O O . MET A 1 84 ? 12.352 6.134 11.995 1.00 90.25 84 MET A O 1
ATOM 703 N N . PHE A 1 85 ? 10.605 5.432 13.222 1.00 87.88 85 PHE A N 1
ATOM 704 C CA . PHE A 1 85 ? 10.163 4.427 12.253 1.00 87.88 85 PHE A CA 1
ATOM 705 C C . PHE A 1 85 ? 9.612 5.056 10.964 1.00 87.88 85 PHE A C 1
ATOM 707 O O . PHE A 1 85 ? 9.985 4.640 9.868 1.00 87.88 85 PHE A O 1
ATOM 714 N N . ALA A 1 86 ? 8.784 6.098 11.074 1.00 89.88 86 ALA A N 1
ATOM 715 C CA . ALA A 1 86 ? 8.287 6.825 9.907 1.00 89.88 86 ALA A CA 1
ATOM 716 C C . ALA A 1 86 ? 9.435 7.456 9.098 1.00 89.88 86 ALA A C 1
ATOM 718 O O . ALA A 1 86 ? 9.446 7.378 7.869 1.00 89.88 86 ALA A O 1
ATOM 719 N N . LEU A 1 87 ? 10.442 8.025 9.768 1.00 88.12 87 LEU A N 1
ATOM 720 C CA . LEU A 1 87 ? 11.629 8.573 9.109 1.00 88.12 87 LEU A CA 1
ATOM 721 C C . LEU A 1 87 ? 12.419 7.486 8.358 1.00 88.12 87 LEU A C 1
ATOM 723 O O . LEU A 1 87 ? 12.854 7.716 7.233 1.00 88.12 87 LEU A O 1
ATOM 727 N N . ALA A 1 88 ? 12.544 6.286 8.931 1.00 87.12 88 ALA A N 1
ATOM 728 C CA . ALA A 1 88 ? 13.187 5.153 8.265 1.00 87.12 88 ALA A CA 1
ATOM 729 C C . ALA A 1 88 ? 12.425 4.690 7.008 1.00 87.12 88 ALA A C 1
ATOM 731 O O . ALA A 1 88 ? 13.054 4.322 6.019 1.00 87.12 88 ALA A O 1
ATOM 732 N N . MET A 1 89 ? 11.089 4.757 7.001 1.00 87.75 89 MET A N 1
ATOM 733 C CA . MET A 1 89 ? 10.284 4.462 5.806 1.00 87.75 89 MET A CA 1
ATOM 734 C C . MET A 1 89 ? 10.512 5.499 4.693 1.00 87.75 89 MET A C 1
ATOM 736 O O . MET A 1 89 ? 10.563 5.147 3.520 1.00 87.75 89 MET A O 1
ATOM 740 N N . ASN A 1 90 ? 10.727 6.772 5.045 1.00 85.81 90 ASN A N 1
ATOM 741 C CA . ASN A 1 90 ? 11.049 7.824 4.071 1.00 85.81 90 ASN A CA 1
ATOM 742 C C . ASN A 1 90 ? 12.414 7.615 3.387 1.00 85.81 90 ASN A C 1
ATOM 744 O O . ASN A 1 90 ? 12.635 8.126 2.289 1.00 85.81 90 ASN A O 1
ATOM 748 N N . PHE A 1 91 ? 13.312 6.817 3.978 1.00 80.25 91 PHE A N 1
ATOM 749 C CA . PHE A 1 91 ? 14.571 6.419 3.340 1.00 80.25 91 PHE A CA 1
ATOM 750 C C . PHE A 1 91 ? 14.358 5.568 2.074 1.00 80.25 91 PHE A C 1
ATOM 752 O O . PHE A 1 91 ? 15.282 5.397 1.280 1.00 80.25 91 PHE A O 1
ATOM 759 N N . ASP A 1 92 ? 13.143 5.064 1.832 1.00 85.94 92 ASP A N 1
ATOM 760 C CA . ASP A 1 92 ? 12.805 4.338 0.605 1.00 85.94 92 ASP A CA 1
ATOM 761 C C . ASP A 1 92 ? 12.983 5.189 -0.666 1.00 85.94 92 ASP A C 1
ATOM 763 O O . ASP A 1 92 ? 13.379 4.670 -1.709 1.00 85.94 92 ASP A O 1
ATOM 767 N N . VAL A 1 93 ? 12.837 6.517 -0.566 1.00 87.31 93 VAL A N 1
ATOM 768 C CA . VAL A 1 93 ? 13.118 7.449 -1.675 1.00 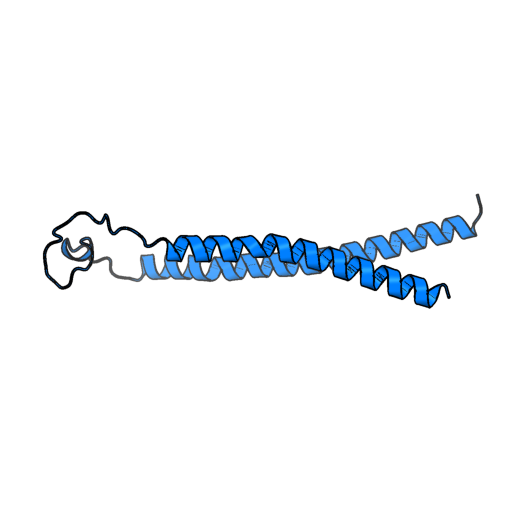87.31 93 VAL A CA 1
ATOM 769 C C . VAL A 1 93 ? 14.578 7.364 -2.132 1.00 87.31 93 VAL A C 1
ATOM 771 O O . VAL A 1 93 ? 14.859 7.425 -3.330 1.00 87.31 93 VAL A O 1
ATOM 774 N N . LEU A 1 94 ? 15.520 7.150 -1.206 1.00 88.31 94 LEU A N 1
ATOM 775 C CA . LEU A 1 94 ? 16.926 6.977 -1.569 1.00 88.31 94 LEU A CA 1
ATOM 776 C C . LEU A 1 94 ? 17.160 5.653 -2.305 1.00 88.31 94 LEU A C 1
ATOM 778 O O . LEU A 1 94 ? 18.008 5.593 -3.194 1.00 88.31 94 LEU A O 1
ATOM 782 N N . LYS A 1 95 ? 16.397 4.598 -1.993 1.00 88.94 95 LYS A N 1
ATOM 783 C CA . LYS A 1 95 ? 16.533 3.311 -2.692 1.00 88.94 95 LYS A CA 1
ATOM 784 C C . LYS A 1 95 ? 16.172 3.426 -4.167 1.00 88.94 95 LYS A C 1
ATOM 786 O O . LYS A 1 95 ? 16.834 2.801 -4.989 1.00 88.94 95 LYS A O 1
ATOM 791 N N . VAL A 1 96 ? 15.178 4.249 -4.509 1.00 91.19 96 VAL A N 1
ATOM 792 C CA . VAL A 1 96 ? 14.836 4.541 -5.909 1.00 91.19 96 VAL A CA 1
ATOM 793 C C . VAL A 1 96 ? 16.016 5.206 -6.621 1.00 91.19 96 VAL A C 1
ATOM 795 O O . VAL A 1 96 ? 16.378 4.784 -7.716 1.00 91.19 96 VAL A O 1
ATOM 798 N N . LEU A 1 97 ? 16.662 6.188 -5.983 1.00 90.81 97 LEU A N 1
ATOM 799 C CA . LEU A 1 97 ? 17.830 6.864 -6.553 1.00 90.81 97 LEU A CA 1
ATOM 800 C C . LEU A 1 97 ? 19.000 5.892 -6.779 1.00 90.81 97 LEU A C 1
ATOM 802 O O . LEU A 1 97 ? 19.564 5.845 -7.870 1.00 90.81 97 LEU A O 1
ATOM 806 N N . VAL A 1 98 ? 19.323 5.068 -5.778 1.00 92.56 98 VAL A N 1
ATOM 807 C CA . VAL A 1 98 ? 20.406 4.072 -5.869 1.00 92.56 98 VAL A CA 1
ATOM 808 C C . VAL A 1 98 ? 20.107 3.009 -6.929 1.00 92.56 98 VAL A C 1
ATOM 810 O O . VAL A 1 98 ? 21.006 2.595 -7.658 1.00 92.56 98 VAL A O 1
ATOM 813 N N . PHE A 1 99 ? 18.849 2.579 -7.052 1.00 94.38 99 PHE A N 1
ATOM 814 C CA . PHE A 1 99 ? 18.434 1.629 -8.081 1.00 94.38 99 PHE A CA 1
ATOM 815 C C . PHE A 1 99 ? 18.640 2.185 -9.497 1.00 94.38 99 PHE A C 1
ATOM 817 O O . PHE A 1 99 ? 19.145 1.471 -10.363 1.00 94.38 99 PHE A O 1
ATOM 824 N N . ILE A 1 100 ? 18.294 3.455 -9.728 1.00 95.25 100 ILE A N 1
ATOM 825 C CA . ILE A 1 100 ? 18.478 4.115 -11.028 1.00 95.25 100 ILE A CA 1
ATOM 826 C C . ILE A 1 100 ? 19.967 4.195 -11.389 1.00 95.25 100 ILE A C 1
ATOM 828 O O . ILE A 1 100 ? 20.344 3.803 -12.493 1.00 95.25 100 ILE A O 1
ATOM 832 N N . GLU A 1 101 ? 20.816 4.631 -10.455 1.00 93.94 101 GLU A N 1
ATOM 833 C CA . GLU A 1 101 ? 22.274 4.692 -10.649 1.00 93.94 101 GLU A CA 1
ATOM 834 C C . GLU A 1 101 ? 22.867 3.314 -10.982 1.00 93.94 101 GLU A C 1
ATOM 836 O O . GLU A 1 101 ? 23.604 3.153 -11.960 1.00 93.94 101 GLU A O 1
ATOM 841 N N . ALA A 1 102 ? 22.489 2.283 -10.220 1.00 94.75 102 ALA A N 1
ATOM 842 C CA . ALA A 1 102 ? 22.933 0.915 -10.471 1.00 94.75 102 ALA A CA 1
ATOM 843 C C . ALA A 1 102 ? 22.502 0.419 -11.861 1.00 94.75 102 ALA A C 1
ATOM 845 O O . ALA A 1 102 ? 23.295 -0.190 -12.581 1.00 94.75 102 ALA A O 1
ATOM 846 N N . PHE A 1 103 ? 21.264 0.710 -12.264 1.00 95.94 103 PHE A N 1
ATOM 847 C CA . PHE A 1 103 ? 20.740 0.315 -13.567 1.00 95.94 103 PHE A CA 1
ATOM 848 C C . PHE A 1 103 ? 21.494 0.984 -14.727 1.00 95.94 103 PHE A C 1
ATOM 850 O O . PHE A 1 103 ? 21.844 0.313 -15.700 1.00 95.94 103 PHE A O 1
ATOM 857 N N . ILE A 1 104 ? 21.800 2.281 -14.612 1.00 95.62 104 ILE A N 1
ATOM 858 C CA . ILE A 1 104 ? 22.571 3.029 -15.618 1.00 95.62 104 ILE A CA 1
ATOM 859 C C . ILE A 1 104 ? 23.993 2.469 -15.737 1.00 95.62 104 ILE A C 1
ATOM 861 O O . ILE A 1 104 ? 24.471 2.247 -16.850 1.00 95.62 104 ILE A O 1
ATOM 865 N N . SER A 1 105 ? 24.648 2.190 -14.607 1.00 93.06 105 SER A N 1
ATOM 866 C CA . SER A 1 105 ? 25.996 1.610 -14.580 1.00 93.06 105 SER A CA 1
ATOM 867 C C . SER A 1 105 ? 26.051 0.245 -15.279 1.00 93.06 105 SER A C 1
ATOM 869 O O . SER A 1 105 ? 26.904 0.008 -16.137 1.00 93.06 105 SER A O 1
ATOM 871 N N . VAL A 1 106 ? 25.082 -0.632 -14.997 1.00 95.44 106 VAL A N 1
ATOM 872 C CA . VAL A 1 106 ? 24.967 -1.940 -15.661 1.00 95.44 106 VAL A CA 1
ATOM 873 C C . VAL A 1 106 ? 24.721 -1.786 -17.162 1.00 95.44 106 VAL A C 1
ATOM 875 O O . VAL A 1 106 ? 25.351 -2.479 -17.961 1.00 95.44 106 VAL A O 1
ATOM 878 N N . LEU A 1 107 ? 23.845 -0.865 -17.568 1.00 92.88 107 LEU A N 1
ATOM 879 C CA . LEU A 1 107 ? 23.575 -0.618 -18.983 1.00 92.88 107 LEU A CA 1
ATOM 880 C C . LEU A 1 107 ? 24.835 -0.139 -19.720 1.00 92.88 107 LEU A C 1
ATOM 882 O O . LEU A 1 107 ? 25.129 -0.631 -20.810 1.00 92.88 107 LEU A O 1
ATOM 886 N N . LEU A 1 108 ? 25.604 0.770 -19.113 1.00 93.12 108 LEU A N 1
ATOM 88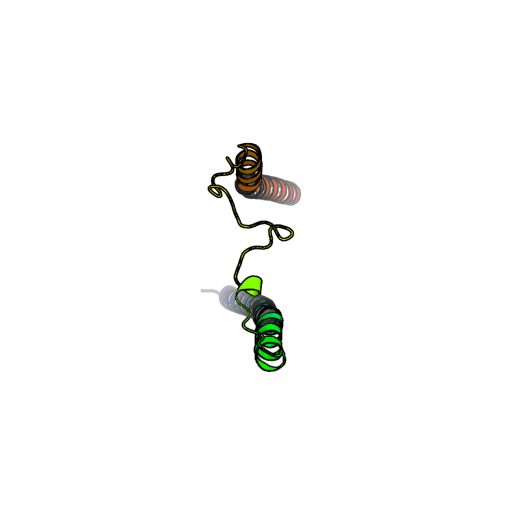7 C CA . LEU A 1 108 ? 26.862 1.265 -19.673 1.00 93.12 108 LEU A CA 1
ATOM 888 C C . LEU A 1 108 ? 27.892 0.138 -19.837 1.00 93.12 108 LEU A C 1
ATOM 890 O O . LEU A 1 108 ? 28.554 0.065 -20.872 1.00 93.12 108 LEU A O 1
ATOM 894 N N . LEU A 1 109 ? 27.995 -0.765 -18.857 1.00 92.38 109 LEU A N 1
ATOM 895 C CA . LEU A 1 109 ? 28.869 -1.940 -18.937 1.00 92.38 109 LEU A CA 1
ATOM 896 C C . LEU A 1 109 ? 28.476 -2.880 -20.082 1.00 92.38 109 LEU A C 1
ATOM 898 O O . LEU A 1 109 ? 29.347 -3.332 -20.823 1.00 92.38 109 LEU A O 1
ATOM 902 N N . ILE A 1 110 ? 27.179 -3.142 -20.264 1.00 94.00 110 ILE A N 1
ATOM 903 C CA . ILE A 1 110 ? 26.683 -3.987 -21.360 1.00 94.00 110 ILE A CA 1
ATOM 904 C C . ILE A 1 110 ? 27.015 -3.352 -22.714 1.00 94.00 110 ILE A C 1
ATOM 906 O O . ILE A 1 110 ? 27.526 -4.029 -23.601 1.00 94.00 110 ILE A O 1
ATOM 910 N N . VAL A 1 111 ? 26.766 -2.050 -22.871 1.00 94.12 111 VAL A N 1
ATOM 911 C CA . VAL A 1 111 ? 27.076 -1.323 -24.112 1.00 94.12 111 VAL A CA 1
ATOM 912 C C . VAL A 1 111 ? 28.580 -1.335 -24.390 1.00 94.12 111 VAL A C 1
ATOM 914 O O . VAL A 1 111 ? 28.982 -1.597 -25.519 1.00 94.12 111 VAL A O 1
ATOM 917 N N . SER A 1 112 ? 29.410 -1.118 -23.367 1.00 89.31 112 SER A N 1
ATOM 918 C CA . SER A 1 112 ? 30.872 -1.194 -23.476 1.00 89.31 112 SER A CA 1
ATOM 919 C C . SER A 1 112 ? 31.342 -2.587 -23.913 1.00 89.31 112 SER A C 1
ATOM 921 O O . SER A 1 112 ? 32.178 -2.699 -24.799 1.00 89.31 112 SER A O 1
ATOM 923 N N . SER A 1 113 ? 30.745 -3.652 -23.369 1.00 88.25 113 SER A N 1
ATOM 924 C CA . SER A 1 113 ? 31.068 -5.036 -23.739 1.00 88.25 113 SER A CA 1
ATOM 925 C C . SER A 1 113 ? 30.617 -5.428 -25.147 1.00 88.25 113 SER A C 1
ATOM 927 O O . SER A 1 113 ? 31.176 -6.365 -25.704 1.00 88.25 113 SER A O 1
ATOM 929 N N . VAL A 1 114 ? 29.581 -4.790 -25.694 1.00 91.75 114 VAL A N 1
ATOM 930 C CA . VAL A 1 114 ? 29.084 -5.061 -27.055 1.00 91.75 114 VAL A CA 1
ATOM 931 C C . VAL A 1 114 ? 29.817 -4.208 -28.099 1.00 91.75 114 VAL A C 1
ATOM 933 O O . VAL A 1 114 ? 29.897 -4.600 -29.260 1.00 91.75 114 VAL A O 1
ATOM 936 N N . CYS A 1 115 ? 30.338 -3.044 -27.699 1.00 73.44 115 CYS A N 1
ATOM 937 C CA . CYS A 1 115 ? 31.1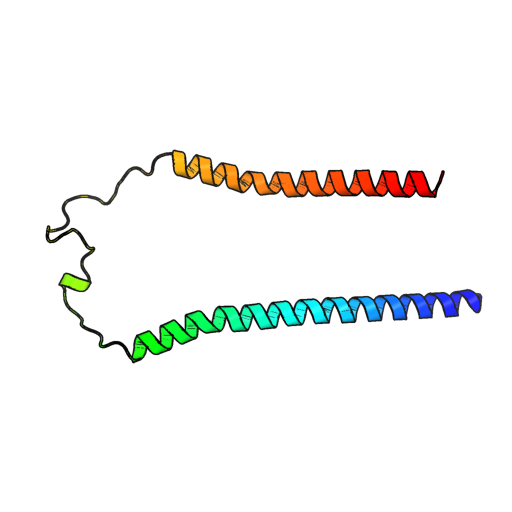26 -2.147 -28.548 1.00 73.44 115 CYS A CA 1
ATOM 938 C C . CYS A 1 115 ? 32.647 -2.402 -28.497 1.00 73.44 115 CYS A C 1
ATOM 940 O O . CYS A 1 115 ? 33.368 -1.751 -29.255 1.00 73.44 115 CYS A O 1
ATOM 942 N N . ALA A 1 116 ? 33.122 -3.292 -27.621 1.00 66.50 116 ALA A N 1
ATOM 943 C CA . ALA A 1 116 ? 34.499 -3.794 -27.578 1.00 66.50 116 ALA A CA 1
ATOM 944 C C . ALA A 1 116 ? 34.647 -5.057 -28.438 1.00 66.50 116 ALA A C 1
ATOM 946 O O . ALA A 1 116 ? 35.694 -5.174 -29.113 1.00 66.50 116 ALA A O 1
#

Sequence (116 aa):
MNFKSKRLVRSIFHVHRSLSTFLLYKYDILWAFLIISSAIPILTFLIFGVLVPIRNGLEKLSSYESGIEQMGDAWSQFRIRYFMFALAMNFDVLKVLVFIEAFISVLLLIVSSVCA

Secondary structure (DSSP, 8-state):
--HHHHHHHHHHHHHHHHHHHHHHHHHHHHHHHHHHHHHHHHHHHHHHHHHS-----HHHHS---TTSPP-S-------THHHHHHHHHHTHHHHHHHHHHHHHHHHHHHHHHHH-

Foldseek 3Di:
DDPVVVVVVVVVVVVVVVVVVVVVVVVVVVVVVVVVVVVVVVVVCVVCVPPPDDDDDPVVPDPDDPPDDDDDDPPDPDDCVVVVVVVVVVCVVVVVVVVVVVVVVVVVVVVVVVVD

InterPro domains:
  IPR000440 NADH:ubiquinone/plastoquinone oxidoreductase, chain 3 [PF00507] (46-100)
  IPR000440 NADH:ubiquinone/plastoquinone oxidoreductase, chain 3 [PTHR11058] (27-99)
  IPR038430 NADH:ubiquinone oxidoreductase, subunit 3 superfamily [G3DSA:1.20.58.1610] (10-116)

pLDDT: mean 84.36, std 8.99, range [61.84, 97.06]